Protein AF-A0A9W6FMS3-F1 (afdb_monomer)

Mea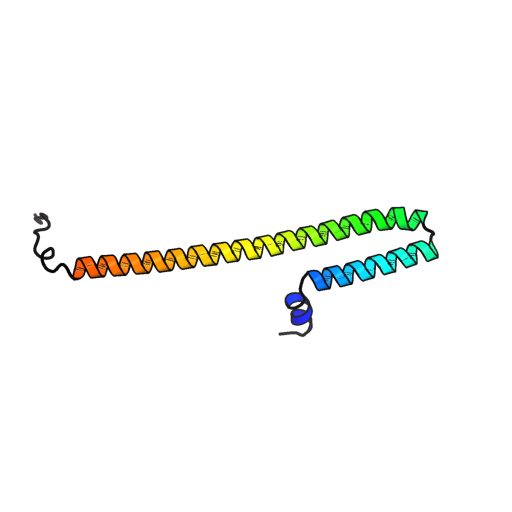n predicted aligned error: 15.92 Å

Sequence (109 aa):
MNWWEWLIYGAPWWLQAAGGAGLLIGAFVLLVRIFGLKTALQVGVPAAAIFAALVYGRRERQAGWNDAHAKGDRDADEAVERARAARYDADRRNADAGRLRDDDGYRRD

Structure (mmCIF, N/CA/C/O backbone):
data_AF-A0A9W6FMS3-F1
#
_entry.id   AF-A0A9W6FMS3-F1
#
loop_
_atom_site.group_PDB
_atom_site.id
_atom_site.type_symbol
_atom_site.label_atom_id
_atom_site.label_alt_id
_atom_site.label_comp_id
_atom_site.label_asym_id
_atom_site.label_entity_id
_atom_site.label_seq_id
_atom_site.pdbx_PDB_ins_code
_atom_site.Cartn_x
_atom_site.Cartn_y
_atom_site.Cartn_z
_atom_site.occupancy
_atom_site.B_iso_or_equiv
_atom_site.auth_seq_id
_atom_site.auth_comp_id
_atom_site.auth_asym_id
_atom_site.auth_atom_id
_atom_site.pdbx_PDB_model_num
ATOM 1 N N . MET A 1 1 ? 7.172 -24.762 -8.613 1.00 52.03 1 MET A N 1
ATOM 2 C CA . MET A 1 1 ? 6.439 -23.526 -8.284 1.00 52.03 1 MET A CA 1
ATOM 3 C C . MET A 1 1 ? 5.455 -23.876 -7.191 1.00 52.03 1 MET A C 1
ATOM 5 O O . MET A 1 1 ? 4.568 -24.694 -7.415 1.00 52.03 1 MET A O 1
ATOM 9 N N . ASN A 1 2 ? 5.705 -23.385 -5.987 1.00 70.75 2 ASN A N 1
ATOM 10 C CA . ASN A 1 2 ? 5.025 -23.825 -4.774 1.00 70.75 2 ASN A CA 1
ATOM 11 C C . ASN A 1 2 ? 3.691 -23.071 -4.632 1.00 70.75 2 ASN A C 1
ATOM 13 O O . ASN A 1 2 ? 3.592 -21.911 -5.023 1.00 70.75 2 ASN A O 1
ATOM 17 N N . TRP A 1 3 ? 2.651 -23.689 -4.067 1.00 66.50 3 TRP A N 1
ATOM 18 C CA . TRP A 1 3 ? 1.317 -23.067 -3.951 1.00 66.50 3 TRP A CA 1
ATOM 19 C C . TRP A 1 3 ? 1.327 -21.737 -3.167 1.00 66.50 3 TRP A C 1
ATOM 21 O O . TRP A 1 3 ? 0.569 -20.819 -3.474 1.00 66.50 3 TRP A O 1
ATOM 31 N N . TRP A 1 4 ? 2.254 -21.606 -2.214 1.00 57.09 4 TRP A N 1
ATOM 32 C CA . TRP A 1 4 ? 2.548 -20.367 -1.495 1.00 57.09 4 TRP A CA 1
ATOM 33 C C . TRP A 1 4 ? 3.087 -19.251 -2.396 1.00 57.09 4 TRP A C 1
ATOM 35 O O . TRP A 1 4 ? 2.714 -18.093 -2.230 1.00 57.09 4 TRP A O 1
ATOM 45 N N . GLU A 1 5 ? 3.927 -19.584 -3.377 1.00 61.94 5 GLU A N 1
ATOM 46 C CA . GLU A 1 5 ? 4.449 -18.614 -4.345 1.00 61.94 5 GLU A CA 1
ATOM 47 C C . GLU A 1 5 ? 3.332 -18.136 -5.275 1.00 61.94 5 GLU A C 1
ATOM 49 O O . GLU A 1 5 ? 3.247 -16.947 -5.556 1.00 61.94 5 GLU A O 1
ATOM 54 N N . TRP A 1 6 ? 2.415 -19.020 -5.679 1.00 62.81 6 TRP A N 1
ATOM 55 C CA . TRP A 1 6 ? 1.259 -18.643 -6.501 1.00 62.81 6 TRP A CA 1
ATOM 56 C C . TRP A 1 6 ? 0.296 -17.694 -5.770 1.00 62.81 6 TRP A C 1
ATOM 58 O O . TRP A 1 6 ? -0.182 -16.728 -6.356 1.00 62.81 6 TRP A O 1
ATOM 68 N N . LEU A 1 7 ? 0.060 -17.903 -4.473 1.00 61.38 7 LEU A N 1
ATOM 69 C CA . LEU A 1 7 ? -0.788 -17.023 -3.661 1.00 61.38 7 LEU A CA 1
ATOM 70 C C . LEU A 1 7 ? -0.135 -15.666 -3.368 1.00 61.38 7 LEU A C 1
ATOM 72 O O . LEU A 1 7 ? -0.826 -14.655 -3.303 1.00 61.38 7 LEU A O 1
ATOM 76 N N . ILE A 1 8 ? 1.187 -15.621 -3.197 1.00 58.81 8 ILE A N 1
ATOM 77 C CA . ILE A 1 8 ? 1.903 -14.379 -2.871 1.00 58.81 8 ILE A CA 1
ATOM 78 C C . ILE A 1 8 ? 2.206 -13.554 -4.129 1.00 58.81 8 ILE A C 1
ATOM 80 O O . ILE A 1 8 ? 2.061 -12.333 -4.091 1.00 58.81 8 ILE A O 1
ATOM 84 N N . TYR A 1 9 ? 2.586 -14.202 -5.234 1.00 55.62 9 TYR A N 1
ATOM 85 C CA . TYR A 1 9 ? 2.955 -13.535 -6.490 1.00 55.62 9 TYR A CA 1
ATOM 86 C C . TYR A 1 9 ? 1.806 -13.432 -7.500 1.00 55.62 9 TYR A C 1
ATOM 88 O O . TYR A 1 9 ? 1.850 -12.569 -8.372 1.00 55.62 9 TYR A O 1
ATOM 96 N N . GLY A 1 10 ? 0.774 -14.271 -7.387 1.00 54.88 10 GLY A N 1
ATOM 97 C CA . GLY A 1 10 ? -0.417 -14.221 -8.237 1.00 54.88 10 GLY A CA 1
ATOM 98 C C . GLY A 1 10 ? -1.560 -13.388 -7.660 1.00 54.88 10 GLY A C 1
ATOM 99 O O . GLY A 1 10 ? -2.422 -12.959 -8.422 1.00 54.88 10 GLY A O 1
ATOM 100 N N . ALA A 1 11 ? -1.584 -13.128 -6.344 1.00 59.66 11 ALA A N 1
ATOM 101 C CA . ALA A 1 11 ? -2.637 -12.322 -5.734 1.00 59.66 11 ALA A CA 1
ATOM 102 C C . ALA A 1 11 ? -2.385 -10.824 -5.974 1.00 59.66 11 ALA A C 1
ATOM 104 O O . ALA A 1 11 ? -1.410 -10.264 -5.461 1.00 59.66 11 ALA A O 1
ATOM 105 N N . PRO A 1 12 ? -3.288 -10.141 -6.692 1.00 67.00 12 PRO A N 1
ATOM 106 C CA . PRO A 1 12 ? -3.238 -8.700 -6.847 1.00 67.00 12 PRO A CA 1
ATOM 107 C C . PRO A 1 12 ? -3.184 -7.985 -5.492 1.00 67.00 12 PRO A C 1
ATOM 109 O O . PRO A 1 12 ? -3.854 -8.376 -4.534 1.00 67.00 12 PRO A O 1
ATOM 112 N N . TRP A 1 13 ? -2.457 -6.871 -5.424 1.00 69.81 13 TRP A N 1
ATOM 113 C CA . TRP A 1 13 ? -2.341 -6.052 -4.213 1.00 69.81 13 TRP A CA 1
ATOM 114 C C . TRP A 1 13 ? -3.698 -5.628 -3.627 1.00 69.81 13 TRP A C 1
ATOM 116 O O . TRP A 1 13 ? -3.814 -5.479 -2.412 1.00 69.81 13 TRP A O 1
ATOM 126 N N . TRP A 1 14 ? -4.730 -5.481 -4.466 1.00 71.38 14 TRP A N 1
ATOM 127 C CA . TRP A 1 14 ? -6.082 -5.128 -4.033 1.00 71.38 14 TRP A CA 1
ATOM 128 C C . TRP A 1 14 ? -6.751 -6.240 -3.214 1.00 71.38 14 TRP A C 1
ATOM 130 O O . TRP A 1 14 ? -7.489 -5.933 -2.284 1.00 71.38 14 TRP A O 1
ATOM 140 N N . LEU A 1 15 ? -6.448 -7.516 -3.483 1.00 78.19 15 LEU A N 1
ATOM 141 C CA . LEU A 1 15 ? -6.940 -8.660 -2.703 1.00 78.19 15 LEU A CA 1
ATOM 142 C C . LEU A 1 15 ? -6.273 -8.720 -1.325 1.00 78.19 15 LEU A C 1
ATOM 144 O O . LEU A 1 15 ? -6.944 -8.939 -0.319 1.00 78.19 15 LEU A O 1
ATOM 148 N N . GLN A 1 16 ? -4.967 -8.447 -1.259 1.00 74.00 16 GLN A N 1
ATOM 149 C CA . GLN A 1 16 ? -4.248 -8.341 0.015 1.00 74.00 16 GLN A CA 1
ATOM 150 C C . GLN A 1 16 ? -4.718 -7.123 0.826 1.00 74.00 16 GLN A C 1
ATOM 152 O O . GLN A 1 16 ? -4.899 -7.222 2.038 1.00 74.00 16 GLN A O 1
ATOM 157 N N . ALA A 1 17 ? -4.983 -5.993 0.162 1.00 81.12 17 ALA A N 1
ATOM 158 C CA . ALA A 1 17 ? -5.554 -4.809 0.797 1.00 81.12 17 ALA A CA 1
ATOM 159 C C . ALA A 1 17 ? -6.989 -5.060 1.294 1.00 81.12 17 ALA A C 1
ATOM 161 O O . ALA A 1 17 ? -7.316 -4.677 2.412 1.00 81.12 17 ALA A O 1
ATOM 162 N N . ALA A 1 18 ? -7.829 -5.752 0.519 1.00 83.88 18 ALA A N 1
ATOM 163 C CA . ALA A 1 18 ? -9.186 -6.109 0.931 1.00 83.88 18 ALA A CA 1
ATOM 164 C C . ALA A 1 18 ? -9.184 -7.071 2.131 1.00 83.88 18 ALA A C 1
ATOM 166 O O . ALA A 1 18 ? -9.906 -6.846 3.102 1.00 83.88 18 ALA A O 1
ATOM 167 N N . GLY A 1 19 ? -8.326 -8.097 2.108 1.00 86.31 19 GLY A N 1
ATOM 168 C CA . GLY A 1 19 ? -8.158 -9.023 3.230 1.00 86.31 19 GLY A CA 1
ATOM 169 C C . GLY A 1 19 ? -7.648 -8.328 4.496 1.00 86.31 19 GLY A C 1
ATOM 170 O O . GLY A 1 19 ? -8.199 -8.523 5.579 1.00 86.31 19 GLY A O 1
ATOM 171 N N . GLY A 1 20 ? -6.643 -7.457 4.357 1.00 83.44 20 GLY A N 1
ATOM 172 C CA . GLY A 1 20 ? -6.115 -6.656 5.463 1.00 83.44 20 GLY A CA 1
ATOM 173 C C . GLY A 1 20 ? -7.137 -5.671 6.037 1.00 83.44 20 GLY A C 1
ATOM 174 O O . GLY A 1 20 ? -7.252 -5.552 7.256 1.00 83.44 20 GLY A O 1
ATOM 175 N N . ALA A 1 21 ? -7.936 -5.025 5.182 1.00 86.31 21 ALA A N 1
ATOM 176 C CA . ALA A 1 21 ? -9.017 -4.140 5.608 1.00 86.31 21 ALA A CA 1
ATOM 177 C C . ALA A 1 21 ? -10.110 -4.908 6.366 1.00 86.31 21 ALA A C 1
ATOM 179 O O . ALA A 1 21 ? -10.561 -4.454 7.416 1.00 86.31 21 ALA A O 1
ATOM 180 N N . GLY A 1 22 ? -10.488 -6.098 5.887 1.00 89.81 22 GLY A N 1
ATOM 181 C CA . GLY A 1 22 ? -11.441 -6.972 6.574 1.00 89.81 22 GLY A CA 1
ATOM 182 C C . GLY A 1 22 ? -10.965 -7.375 7.973 1.00 89.81 22 GLY A C 1
ATOM 183 O O . GLY A 1 22 ? 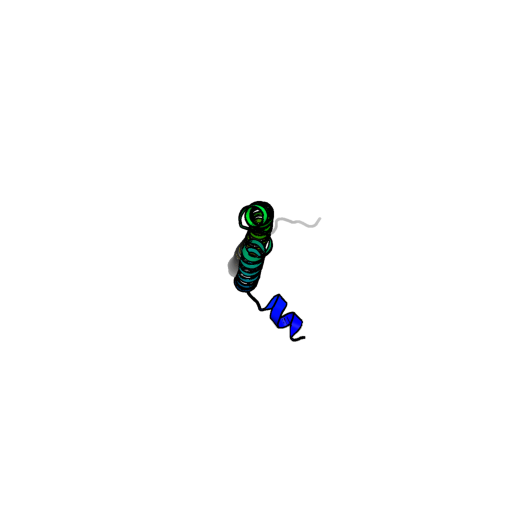-11.724 -7.269 8.937 1.00 89.81 22 GLY A O 1
ATOM 184 N N . LEU A 1 23 ? -9.690 -7.757 8.108 1.00 89.69 23 LEU A N 1
ATOM 185 C CA . LEU A 1 23 ? -9.076 -8.050 9.408 1.00 89.69 23 LEU A CA 1
ATOM 186 C C . LEU A 1 23 ? -9.068 -6.833 10.338 1.00 89.69 23 LEU A C 1
ATOM 188 O O . LEU A 1 23 ? -9.398 -6.966 11.515 1.00 89.69 23 LEU A O 1
ATOM 192 N N . LEU A 1 24 ? -8.739 -5.647 9.819 1.00 87.31 24 LEU A N 1
ATOM 193 C CA . LEU A 1 24 ? -8.762 -4.403 10.591 1.00 87.31 24 LEU A CA 1
ATOM 194 C C . LEU A 1 24 ? -10.157 -4.060 11.105 1.00 87.31 24 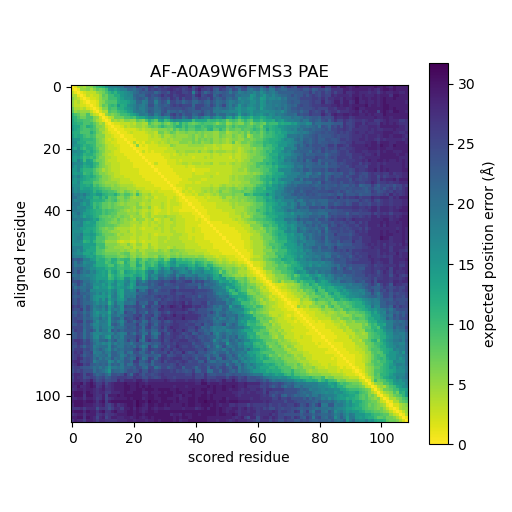LEU A C 1
ATOM 196 O O . LEU A 1 24 ? -10.302 -3.698 12.271 1.00 87.31 24 LEU A O 1
ATOM 200 N N . ILE A 1 25 ? -11.182 -4.208 10.265 1.00 89.06 25 ILE A N 1
ATOM 201 C CA . ILE A 1 25 ? -12.576 -3.982 10.660 1.00 89.06 25 ILE A CA 1
ATOM 202 C C . ILE A 1 25 ? -12.984 -4.990 11.739 1.00 89.06 25 ILE A C 1
ATOM 204 O O . ILE A 1 25 ? -13.538 -4.595 12.763 1.00 89.06 25 ILE A O 1
ATOM 208 N N . GLY A 1 26 ? -12.663 -6.276 11.560 1.00 89.81 26 GLY A N 1
ATOM 209 C CA . GLY A 1 26 ? -12.947 -7.310 12.558 1.00 89.81 26 GLY A CA 1
ATOM 210 C C . GLY A 1 26 ? -12.268 -7.037 13.904 1.00 89.81 26 GLY A C 1
ATOM 211 O O . GLY A 1 26 ? -12.913 -7.100 14.953 1.00 89.81 26 GLY A O 1
ATOM 212 N N . ALA A 1 27 ? -10.987 -6.660 13.881 1.00 85.75 27 ALA A N 1
ATOM 213 C CA . ALA A 1 27 ? -10.233 -6.281 15.073 1.00 85.75 27 ALA A CA 1
ATOM 214 C C . ALA A 1 27 ? -10.815 -5.029 15.747 1.00 85.75 27 ALA A C 1
ATOM 216 O O . ALA A 1 27 ? -10.929 -4.985 16.972 1.00 85.75 27 ALA A O 1
ATOM 217 N N . PHE A 1 28 ? -11.241 -4.033 14.966 1.00 86.69 28 PHE A N 1
ATOM 218 C CA . PHE A 1 28 ? -11.884 -2.829 15.486 1.00 86.69 28 PHE A CA 1
ATOM 219 C C . PHE A 1 28 ? -13.212 -3.148 16.182 1.00 86.69 28 PHE A C 1
ATOM 221 O O . PHE A 1 28 ? -13.439 -2.695 17.301 1.00 86.69 28 PHE A O 1
ATOM 228 N N . VAL A 1 29 ? -14.067 -3.976 15.572 1.00 91.19 29 VAL A N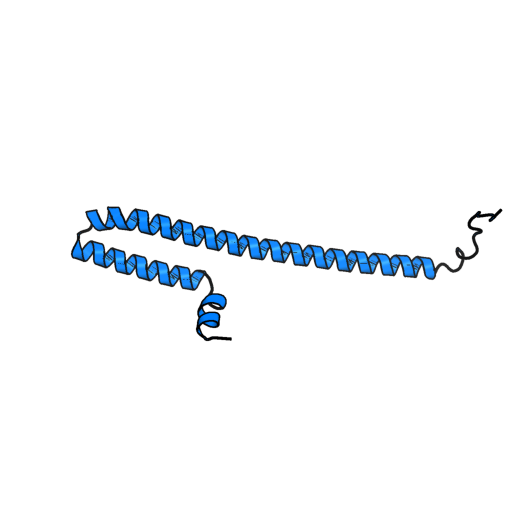 1
ATOM 229 C CA . VAL A 1 29 ? -15.337 -4.412 16.177 1.00 91.19 29 VAL A CA 1
ATOM 230 C C . VAL A 1 29 ? -15.093 -5.156 17.492 1.00 91.19 29 VAL A C 1
ATOM 232 O O . VAL A 1 29 ? -15.766 -4.882 18.487 1.00 91.19 29 VAL A O 1
ATOM 235 N N . LEU A 1 30 ? -14.097 -6.047 17.535 1.00 91.19 30 LEU A N 1
ATOM 236 C CA . LEU A 1 30 ? -13.690 -6.736 18.764 1.00 91.19 30 LEU A CA 1
ATOM 237 C C . LEU A 1 30 ? -13.201 -5.759 19.840 1.00 91.19 30 LEU A C 1
ATOM 239 O O . LEU A 1 30 ? -13.623 -5.861 20.993 1.00 91.19 30 LEU A O 1
ATOM 243 N N . LEU A 1 31 ? -12.372 -4.779 19.474 1.00 88.81 31 LEU A N 1
ATOM 244 C CA . LEU A 1 31 ? -11.905 -3.742 20.396 1.00 88.81 31 LEU A CA 1
ATOM 245 C C . LEU A 1 31 ? -13.068 -2.928 20.969 1.00 88.81 31 LEU A C 1
ATOM 247 O O . LEU A 1 31 ? -13.119 -2.723 22.181 1.00 88.81 31 LEU A O 1
ATOM 251 N N . VAL A 1 32 ? -14.030 -2.523 20.132 1.00 91.44 32 VAL A N 1
ATOM 252 C CA . VAL A 1 32 ? -15.242 -1.825 20.589 1.00 91.44 32 VAL A CA 1
ATOM 253 C C . VAL A 1 32 ? -16.029 -2.707 21.557 1.00 91.44 32 VAL A C 1
ATOM 255 O O . VAL A 1 32 ? -16.496 -2.224 22.587 1.00 91.44 32 VAL A O 1
ATOM 258 N N . ARG A 1 33 ? -16.161 -4.003 21.256 1.00 93.50 33 ARG A N 1
ATOM 259 C CA . ARG A 1 33 ? -16.969 -4.932 22.051 1.00 93.50 33 ARG A CA 1
ATOM 260 C C . ARG A 1 33 ? -16.364 -5.268 23.416 1.00 93.50 33 ARG A C 1
ATOM 262 O O . ARG A 1 33 ? -17.133 -5.536 24.341 1.00 93.50 33 ARG A O 1
ATOM 269 N N . ILE A 1 34 ? -15.034 -5.296 23.521 1.00 93.81 34 ILE A N 1
ATOM 270 C CA . ILE A 1 34 ? -14.301 -5.700 24.732 1.00 93.81 34 ILE A CA 1
ATOM 271 C C . ILE A 1 34 ? -13.910 -4.483 25.578 1.00 93.81 34 ILE A C 1
ATOM 273 O O . ILE A 1 34 ? 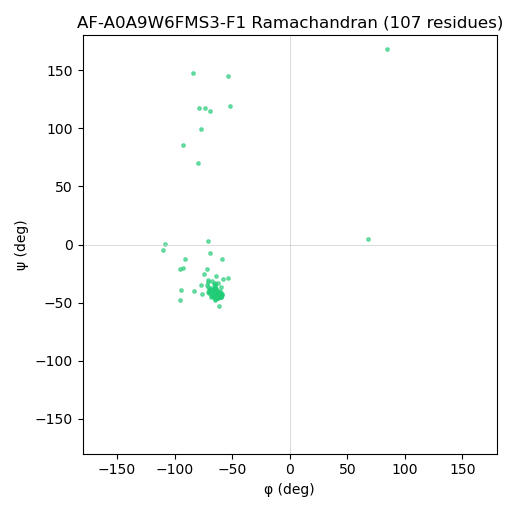-14.130 -4.480 26.785 1.00 93.81 34 ILE A O 1
ATOM 277 N N . PHE A 1 35 ? -13.347 -3.448 24.954 1.00 90.56 35 PHE A N 1
ATOM 278 C CA . PHE A 1 35 ? -12.748 -2.298 25.644 1.00 90.56 35 PHE A CA 1
ATOM 279 C C . PHE A 1 35 ? -13.556 -1.005 25.489 1.00 90.56 35 PHE A C 1
ATOM 281 O O . PHE A 1 35 ? -13.225 0.013 26.097 1.00 90.56 35 PHE A O 1
ATOM 288 N N . GLY A 1 36 ? -14.621 -1.030 24.687 1.00 89.12 36 GLY A N 1
ATOM 289 C CA . GLY A 1 36 ? -15.456 0.131 24.415 1.00 89.12 36 GLY A CA 1
ATOM 290 C C . GLY A 1 36 ? -14.920 1.023 23.294 1.00 89.12 36 GLY A C 1
ATOM 291 O O . GLY A 1 36 ? -13.787 0.909 22.821 1.00 89.12 36 GLY A O 1
ATOM 292 N N . LEU A 1 37 ? -15.772 1.953 22.861 1.00 88.69 37 LEU A N 1
ATOM 293 C CA . LEU A 1 37 ? -15.535 2.777 21.674 1.00 88.69 37 LEU A CA 1
ATOM 294 C C . LEU A 1 37 ? -14.323 3.711 21.811 1.00 88.69 37 LEU A C 1
ATOM 296 O O . LEU A 1 37 ? -13.604 3.938 20.842 1.00 88.69 37 LEU A O 1
ATOM 300 N N . LYS A 1 38 ? -14.070 4.236 23.014 1.00 89.44 38 LYS A N 1
ATOM 301 C CA . LYS A 1 38 ? -12.990 5.203 23.256 1.00 89.44 38 LYS A CA 1
ATOM 302 C C . LYS A 1 38 ? -11.609 4.580 23.023 1.00 89.44 38 LYS A C 1
ATOM 304 O O . LYS A 1 38 ? -10.800 5.150 22.295 1.00 89.44 38 LYS A O 1
ATOM 309 N N . THR A 1 39 ? -11.368 3.394 23.581 1.00 83.88 39 THR A N 1
ATOM 310 C CA . THR A 1 39 ? -10.111 2.652 23.397 1.00 83.88 39 THR A CA 1
ATOM 311 C C . THR A 1 39 ? -9.977 2.139 21.967 1.00 83.88 39 THR A C 1
ATOM 313 O O . THR A 1 39 ? -8.903 2.233 21.375 1.00 83.88 39 THR A O 1
ATOM 316 N N . ALA A 1 40 ? -11.078 1.674 21.369 1.00 82.81 40 ALA A N 1
ATOM 317 C CA . ALA A 1 40 ? -11.085 1.255 19.973 1.00 82.81 40 ALA A CA 1
ATOM 318 C C . ALA A 1 40 ? -10.709 2.395 19.019 1.00 82.81 40 ALA A C 1
ATOM 320 O O . ALA A 1 40 ? -9.940 2.170 18.095 1.00 82.81 40 ALA A O 1
ATOM 321 N N . LEU A 1 41 ? -11.179 3.623 19.252 1.00 84.88 41 LEU A N 1
ATOM 322 C CA . LEU A 1 41 ? -10.783 4.784 18.449 1.00 84.88 41 LEU A CA 1
ATOM 323 C C . LEU A 1 41 ? -9.313 5.163 18.663 1.00 84.88 41 LEU A C 1
ATOM 325 O O . LEU A 1 41 ? -8.607 5.404 17.687 1.00 84.88 41 LEU A O 1
ATOM 329 N N . GLN A 1 42 ? -8.830 5.165 19.910 1.00 81.75 42 GLN A N 1
ATOM 330 C CA . GLN A 1 42 ? -7.430 5.491 20.217 1.00 81.75 42 GLN A CA 1
ATOM 331 C C . GLN A 1 42 ? -6.431 4.544 19.546 1.00 81.75 42 GLN A C 1
ATOM 333 O O . GLN A 1 42 ? -5.369 4.993 19.128 1.00 81.75 42 GLN A O 1
ATOM 338 N N . VAL A 1 43 ? -6.761 3.256 19.433 1.00 76.94 43 VAL A N 1
ATOM 339 C CA . VAL A 1 43 ? -5.878 2.241 18.832 1.00 76.94 43 VAL A CA 1
ATOM 340 C C . VAL A 1 43 ? -6.186 2.028 17.347 1.00 76.94 43 VAL A C 1
ATOM 342 O O . VAL A 1 43 ? -5.284 1.886 16.524 1.00 76.94 43 VAL A O 1
ATOM 345 N N . GLY A 1 44 ? -7.464 2.037 16.981 1.00 75.56 44 GLY A N 1
ATOM 346 C CA . GLY A 1 44 ? -7.944 1.746 15.635 1.00 75.56 44 GLY A CA 1
ATOM 347 C C . GLY A 1 44 ? -7.606 2.828 14.619 1.00 75.56 44 GLY A C 1
ATOM 348 O O . GLY A 1 44 ? -7.225 2.497 13.502 1.00 75.56 44 GLY A O 1
ATOM 349 N N . VAL A 1 45 ? -7.682 4.109 14.997 1.00 78.25 45 VAL A N 1
ATOM 350 C CA . VAL A 1 45 ? -7.323 5.224 14.103 1.00 78.25 45 VAL A CA 1
ATOM 351 C C . VAL A 1 45 ? -5.846 5.169 13.680 1.00 78.25 45 VAL A C 1
ATOM 353 O O . VAL A 1 45 ? -5.593 5.158 12.474 1.00 78.25 45 VAL A O 1
ATOM 356 N N . PRO A 1 46 ? -4.857 5.078 14.594 1.00 78.62 46 PRO A N 1
ATOM 357 C CA . PRO A 1 46 ? -3.459 4.963 14.184 1.00 78.62 46 PRO A CA 1
ATOM 358 C C . PRO A 1 46 ? -3.168 3.654 13.439 1.00 78.62 46 PRO A C 1
ATOM 360 O O . PRO A 1 46 ? -2.426 3.675 12.459 1.00 78.62 46 PRO A O 1
ATOM 363 N N . ALA A 1 47 ? -3.787 2.531 13.823 1.00 75.88 47 ALA A N 1
ATOM 364 C CA . ALA A 1 47 ? -3.637 1.270 13.094 1.00 75.88 47 ALA A CA 1
ATOM 365 C C . ALA A 1 47 ? -4.155 1.367 11.646 1.00 75.88 47 ALA A C 1
ATOM 367 O O . ALA A 1 47 ? -3.485 0.919 10.713 1.00 75.88 47 ALA A O 1
ATOM 368 N N . ALA A 1 48 ? -5.309 2.008 11.442 1.00 77.12 48 ALA A N 1
ATOM 369 C CA . ALA A 1 48 ? -5.867 2.259 10.119 1.00 77.12 48 ALA A CA 1
ATOM 370 C C . ALA A 1 48 ? -4.989 3.213 9.295 1.00 77.12 48 ALA A C 1
ATOM 372 O O . ALA A 1 48 ? -4.789 2.976 8.106 1.00 77.12 48 ALA A O 1
ATOM 373 N N . ALA A 1 49 ? -4.417 4.250 9.916 1.00 78.69 49 ALA A N 1
ATOM 374 C CA . ALA A 1 49 ? -3.504 5.176 9.247 1.00 78.69 49 ALA A CA 1
ATOM 375 C C . ALA A 1 49 ? -2.216 4.479 8.772 1.00 78.69 49 ALA A C 1
ATOM 377 O O . ALA A 1 49 ? -1.808 4.655 7.624 1.00 78.69 49 ALA A O 1
ATOM 378 N N . ILE A 1 50 ? -1.610 3.634 9.616 1.00 83.00 50 ILE A N 1
ATOM 379 C CA . ILE A 1 50 ? -0.426 2.837 9.253 1.00 83.00 50 ILE A CA 1
ATOM 380 C C . ILE A 1 50 ? -0.760 1.882 8.103 1.00 83.00 50 ILE A C 1
ATOM 382 O O . ILE A 1 50 ? -0.014 1.789 7.129 1.00 83.00 50 ILE A O 1
ATOM 386 N N . PHE A 1 51 ? -1.901 1.199 8.181 1.00 81.00 51 PHE A N 1
ATOM 387 C CA . PHE A 1 51 ? -2.346 0.306 7.118 1.00 81.00 51 PHE A CA 1
ATOM 388 C C . PHE A 1 51 ? -2.574 1.042 5.795 1.00 81.00 51 PHE A C 1
ATOM 390 O O . PHE A 1 51 ? -2.094 0.595 4.754 1.00 81.00 51 PHE A O 1
ATOM 397 N N . ALA A 1 52 ? -3.239 2.198 5.834 1.00 77.12 52 ALA A N 1
ATOM 398 C CA . ALA A 1 52 ? -3.454 3.029 4.657 1.00 77.12 52 ALA A CA 1
ATOM 399 C C . ALA A 1 52 ? -2.123 3.469 4.029 1.00 77.12 52 ALA A C 1
ATOM 401 O O . ALA A 1 52 ? -1.970 3.359 2.814 1.00 77.12 52 ALA A O 1
ATOM 402 N N . ALA A 1 53 ? -1.141 3.879 4.839 1.00 78.25 53 ALA A N 1
ATOM 403 C CA . ALA A 1 53 ? 0.193 4.249 4.364 1.00 78.25 53 ALA A CA 1
ATOM 404 C C . ALA A 1 53 ? 0.924 3.073 3.689 1.00 78.25 53 ALA A C 1
ATOM 406 O O . ALA A 1 53 ? 1.531 3.244 2.632 1.00 78.25 53 ALA A O 1
ATOM 407 N N . LEU A 1 54 ? 0.826 1.861 4.246 1.00 77.75 54 LEU A N 1
ATOM 408 C CA . LEU A 1 54 ? 1.423 0.656 3.657 1.00 77.75 54 LEU A CA 1
ATOM 409 C C . LEU A 1 54 ? 0.766 0.269 2.324 1.00 77.75 54 LEU A C 1
ATOM 411 O O . LEU A 1 54 ? 1.461 -0.112 1.378 1.00 77.75 54 LEU A O 1
ATOM 415 N N . VAL A 1 55 ? -0.562 0.382 2.231 1.00 77.44 55 VAL A N 1
ATOM 416 C CA . VAL A 1 55 ? -1.311 0.112 0.995 1.00 77.44 55 VAL A CA 1
ATOM 417 C C . VAL A 1 55 ? -0.988 1.157 -0.075 1.00 77.44 55 VAL A C 1
ATOM 419 O O . VAL A 1 55 ? -0.712 0.784 -1.216 1.00 77.44 55 VAL A O 1
ATOM 422 N N . TYR A 1 56 ? -0.950 2.444 0.283 1.00 71.94 56 TYR A N 1
ATOM 423 C CA . TYR A 1 56 ? -0.572 3.520 -0.638 1.00 71.94 56 TYR A CA 1
ATOM 424 C C . TYR A 1 56 ? 0.867 3.372 -1.136 1.00 71.94 56 TYR A C 1
ATOM 426 O O . TYR A 1 56 ? 1.093 3.401 -2.343 1.00 71.94 56 TYR A O 1
ATOM 434 N N . GLY A 1 57 ? 1.824 3.101 -0.245 1.00 69.25 57 GLY A N 1
ATOM 435 C CA . GLY A 1 57 ? 3.219 2.886 -0.635 1.00 69.25 57 GLY A CA 1
ATOM 436 C C . GLY A 1 57 ? 3.408 1.672 -1.552 1.00 69.25 57 GLY A C 1
ATOM 437 O O . GLY A 1 57 ? 4.246 1.692 -2.454 1.00 69.25 57 GLY A O 1
ATOM 438 N N . ARG A 1 58 ? 2.607 0.608 -1.388 1.00 68.19 58 ARG A N 1
ATOM 439 C CA . ARG A 1 58 ? 2.596 -0.517 -2.340 1.00 68.19 58 ARG A CA 1
ATOM 440 C C . ARG A 1 58 ? 1.981 -0.140 -3.684 1.00 68.19 58 ARG A C 1
ATOM 442 O O . ARG A 1 58 ? 2.537 -0.520 -4.711 1.00 68.19 58 ARG A O 1
ATOM 449 N N . ARG A 1 59 ? 0.878 0.615 -3.685 1.00 65.94 59 ARG A N 1
ATOM 450 C CA . ARG A 1 59 ? 0.242 1.115 -4.911 1.00 65.94 59 ARG A CA 1
ATOM 451 C C . ARG A 1 59 ? 1.209 1.976 -5.723 1.00 65.94 59 ARG A C 1
ATOM 453 O O . ARG A 1 59 ? 1.294 1.785 -6.928 1.00 65.94 59 ARG A O 1
ATOM 460 N N . GLU A 1 60 ? 1.962 2.864 -5.079 1.00 59.25 60 GLU A N 1
ATOM 461 C CA . GLU A 1 60 ? 2.970 3.701 -5.743 1.00 59.25 60 GLU A CA 1
ATOM 462 C C . GLU A 1 60 ? 4.121 2.884 -6.327 1.00 59.25 60 GLU A C 1
ATOM 464 O O . GLU A 1 60 ? 4.524 3.124 -7.459 1.00 59.25 60 GLU A O 1
ATOM 469 N N . ARG A 1 61 ? 4.614 1.867 -5.612 1.00 59.59 61 ARG A N 1
ATOM 470 C CA . ARG A 1 61 ? 5.659 0.975 -6.142 1.00 59.59 61 ARG A CA 1
ATOM 471 C C . ARG A 1 61 ? 5.180 0.170 -7.344 1.00 59.59 61 ARG A C 1
ATOM 473 O O . ARG A 1 61 ? 5.936 -0.016 -8.289 1.00 59.59 61 ARG A O 1
ATOM 480 N N . GLN A 1 62 ? 3.933 -0.289 -7.325 1.00 57.44 62 GLN A N 1
ATOM 481 C CA . GLN A 1 62 ? 3.365 -1.068 -8.423 1.00 57.44 62 GLN A CA 1
ATOM 482 C C . GLN A 1 62 ? 2.984 -0.186 -9.621 1.00 57.44 62 GLN A C 1
ATOM 484 O O . GLN A 1 62 ? 3.175 -0.593 -10.763 1.00 57.44 62 GLN A O 1
ATOM 489 N N . ALA A 1 63 ? 2.526 1.045 -9.372 1.00 55.94 63 ALA A N 1
ATOM 490 C CA . ALA A 1 63 ? 2.317 2.052 -10.408 1.00 55.94 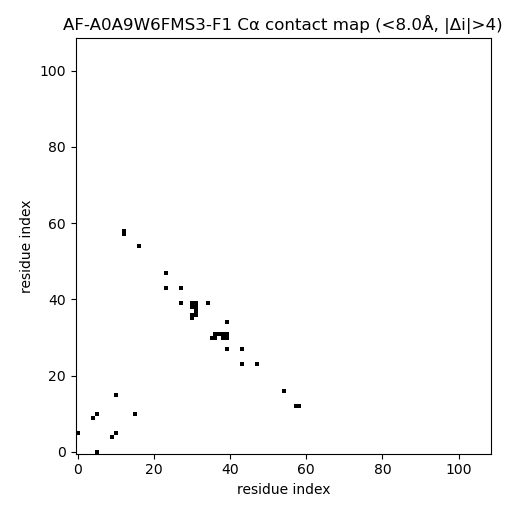63 ALA A CA 1
ATOM 491 C C . ALA A 1 63 ? 3.647 2.500 -11.033 1.00 55.94 63 ALA A C 1
ATOM 493 O O . ALA A 1 63 ? 3.755 2.531 -12.251 1.00 55.94 63 ALA A O 1
ATOM 494 N N . GLY A 1 64 ? 4.677 2.757 -10.221 1.00 56.00 64 GLY A N 1
ATOM 495 C CA . GLY A 1 64 ? 6.013 3.118 -10.696 1.00 56.00 64 GLY A CA 1
ATOM 496 C C . GLY A 1 64 ? 6.698 1.996 -11.479 1.00 56.00 64 GLY A C 1
ATOM 497 O O . GLY A 1 64 ? 7.409 2.271 -12.439 1.00 56.00 64 GLY A O 1
ATOM 498 N N . TRP A 1 65 ? 6.447 0.731 -11.129 1.00 53.56 65 TRP A N 1
ATOM 499 C CA . TRP A 1 65 ? 6.947 -0.415 -11.893 1.00 53.56 65 TRP A CA 1
ATOM 500 C C . TRP A 1 65 ? 6.247 -0.558 -13.250 1.00 53.56 65 TRP A C 1
ATOM 502 O O . TRP A 1 65 ? 6.917 -0.773 -14.257 1.00 53.56 65 TRP A O 1
ATOM 512 N N . ASN A 1 66 ? 4.926 -0.353 -13.301 1.00 57.31 66 ASN A N 1
ATOM 513 C CA . ASN A 1 66 ? 4.179 -0.318 -14.562 1.00 57.31 66 ASN A CA 1
ATOM 514 C C . ASN A 1 66 ? 4.608 0.854 -15.457 1.00 57.31 66 ASN A C 1
ATOM 516 O O . ASN A 1 66 ? 4.719 0.684 -16.667 1.00 57.31 66 ASN A O 1
ATOM 520 N N . ASP A 1 67 ? 4.881 2.023 -14.876 1.00 57.59 67 ASP A N 1
ATOM 521 C CA . ASP A 1 67 ? 5.316 3.208 -15.623 1.00 57.59 67 ASP A CA 1
ATOM 522 C C . ASP A 1 67 ? 6.753 3.046 -16.153 1.00 57.59 67 ASP A C 1
ATOM 524 O O . ASP A 1 67 ? 7.055 3.408 -17.291 1.00 57.59 67 ASP A O 1
ATOM 528 N N . ALA A 1 68 ? 7.630 2.400 -15.372 1.00 59.03 68 ALA A N 1
ATOM 529 C CA . ALA A 1 68 ? 8.970 2.015 -15.810 1.00 59.03 68 ALA A CA 1
ATOM 530 C C . ALA A 1 68 ? 8.937 0.973 -16.940 1.00 59.03 68 ALA A C 1
ATOM 532 O 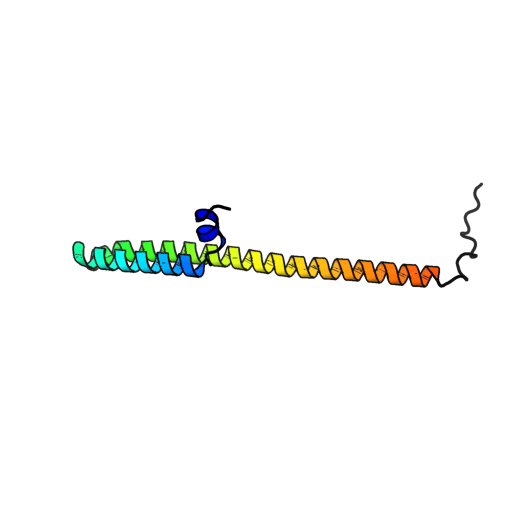O . ALA A 1 68 ? 9.694 1.104 -17.899 1.00 59.03 68 ALA A O 1
ATOM 533 N N . HIS A 1 69 ? 8.040 -0.016 -16.872 1.00 57.19 69 HIS A N 1
ATOM 534 C CA . HIS A 1 69 ? 7.838 -0.989 -17.951 1.00 57.19 69 HIS A CA 1
ATOM 535 C C . HIS A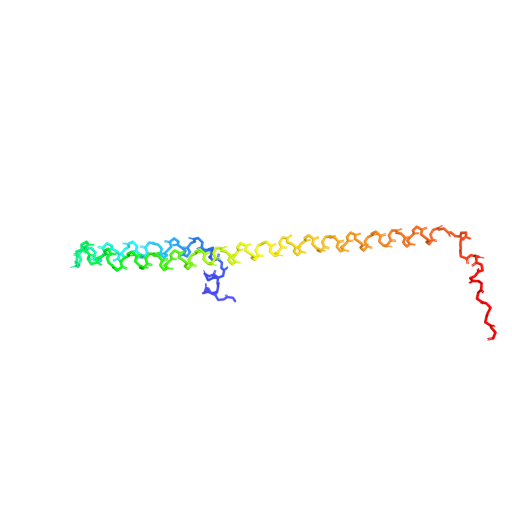 1 69 ? 7.308 -0.323 -19.225 1.00 57.19 69 HIS A C 1
ATOM 537 O O . HIS A 1 69 ? 7.882 -0.504 -20.291 1.00 57.19 69 HIS A O 1
ATOM 543 N N . ALA A 1 70 ? 6.289 0.533 -19.109 1.00 61.06 70 ALA A N 1
ATOM 544 C CA . ALA A 1 70 ? 5.734 1.264 -20.247 1.00 61.06 70 ALA A CA 1
ATOM 545 C C . ALA A 1 70 ? 6.736 2.248 -20.874 1.00 61.06 70 ALA A C 1
ATOM 547 O O . ALA A 1 70 ? 6.620 2.606 -22.048 1.00 61.06 70 ALA A O 1
ATOM 548 N N . LYS A 1 71 ? 7.702 2.746 -20.097 1.00 60.56 71 LYS A N 1
ATOM 549 C CA . LYS A 1 71 ? 8.824 3.525 -20.626 1.00 60.56 71 LYS A CA 1
ATOM 550 C C . LYS A 1 71 ? 9.859 2.626 -21.307 1.00 60.56 71 LYS A C 1
ATOM 552 O O . LYS A 1 71 ? 10.290 2.955 -22.403 1.00 60.56 71 LYS A O 1
ATOM 557 N N . GLY A 1 72 ? 10.190 1.483 -20.707 1.00 55.00 72 GLY A N 1
ATOM 558 C CA . GLY A 1 72 ? 11.097 0.492 -21.290 1.00 55.00 72 GLY A CA 1
ATOM 559 C C . GLY A 1 72 ? 10.610 -0.059 -22.632 1.00 55.00 72 GLY A C 1
ATOM 560 O O . GLY A 1 72 ? 11.403 -0.153 -23.562 1.00 55.00 72 GLY A O 1
ATOM 561 N N . ASP A 1 73 ? 9.314 -0.345 -22.762 1.00 68.12 73 ASP A N 1
ATOM 562 C CA . ASP A 1 73 ? 8.718 -0.815 -24.018 1.00 68.12 73 ASP A CA 1
ATOM 563 C C . ASP A 1 73 ? 8.809 0.259 -25.115 1.00 68.12 73 ASP A C 1
ATOM 565 O O . ASP A 1 73 ? 9.196 -0.034 -26.245 1.00 68.12 73 ASP A O 1
ATOM 569 N N . ARG A 1 74 ? 8.559 1.530 -24.767 1.00 66.12 74 ARG A N 1
ATOM 570 C CA . ARG A 1 74 ? 8.720 2.663 -25.696 1.00 66.12 74 ARG A CA 1
ATOM 571 C C . ARG A 1 74 ? 10.171 2.860 -26.132 1.00 66.12 74 ARG A C 1
ATOM 573 O O . ARG A 1 74 ? 10.422 3.043 -27.320 1.00 66.12 74 ARG A O 1
ATOM 580 N N . ASP A 1 75 ? 11.117 2.791 -25.198 1.00 61.16 75 ASP A N 1
ATOM 581 C CA . ASP A 1 75 ? 12.545 2.925 -25.505 1.00 61.16 75 ASP A CA 1
ATOM 582 C C . ASP A 1 75 ? 13.041 1.753 -26.380 1.00 61.16 75 ASP A C 1
ATOM 584 O O . ASP A 1 75 ? 13.895 1.939 -27.253 1.00 61.16 75 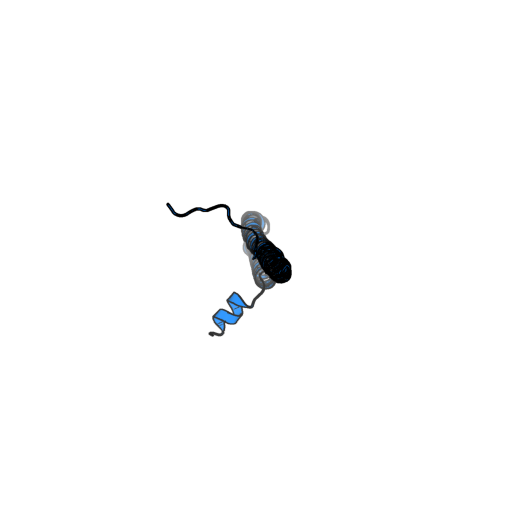ASP A O 1
ATOM 588 N N . ALA A 1 76 ? 12.492 0.548 -26.185 1.00 60.19 76 ALA A N 1
ATOM 589 C CA . ALA A 1 76 ? 12.791 -0.623 -27.005 1.00 60.19 76 ALA A CA 1
ATOM 590 C C . ALA A 1 76 ? 12.243 -0.483 -28.434 1.00 60.19 76 ALA A C 1
ATOM 592 O O . ALA A 1 76 ? 12.978 -0.738 -29.392 1.00 60.19 76 ALA A O 1
ATOM 593 N N . ASP A 1 77 ? 10.998 -0.028 -28.588 1.00 73.38 77 ASP A N 1
ATOM 594 C CA . ASP A 1 77 ? 10.394 0.235 -29.898 1.00 73.38 77 ASP A CA 1
ATOM 595 C C . ASP A 1 77 ? 11.172 1.314 -30.664 1.00 73.38 77 ASP A C 1
ATOM 597 O O . ASP A 1 77 ? 11.500 1.132 -31.840 1.00 73.38 77 ASP A O 1
ATOM 601 N N . GLU A 1 78 ? 11.576 2.391 -29.985 1.00 73.31 78 GLU A N 1
ATOM 602 C CA . GLU A 1 78 ? 12.368 3.466 -30.588 1.00 73.31 78 GLU A CA 1
ATOM 603 C C . GLU A 1 78 ? 13.762 2.978 -31.029 1.00 73.31 78 GLU A C 1
ATOM 605 O O . GLU A 1 78 ? 14.279 3.370 -32.081 1.00 73.31 78 GLU A O 1
ATOM 610 N N . ALA A 1 79 ? 14.380 2.074 -30.262 1.00 66.69 79 ALA A N 1
ATOM 611 C CA . ALA A 1 79 ? 15.647 1.451 -30.635 1.00 66.69 79 ALA A CA 1
ATOM 612 C C . ALA A 1 79 ? 15.505 0.532 -31.861 1.00 66.69 79 ALA A C 1
ATOM 614 O O . ALA A 1 79 ? 16.372 0.538 -32.743 1.00 66.69 79 ALA A O 1
ATOM 615 N N . VAL A 1 80 ? 14.409 -0.231 -31.952 1.00 77.88 80 VAL A N 1
ATOM 616 C CA . VAL A 1 80 ? 14.099 -1.070 -33.121 1.00 77.88 80 VAL A CA 1
ATOM 617 C C . VAL A 1 80 ? 13.852 -0.207 -34.355 1.00 77.88 80 VAL A C 1
ATOM 619 O O . VAL A 1 80 ? 14.347 -0.530 -35.439 1.00 77.88 80 VAL A O 1
ATOM 622 N N . GLU A 1 81 ? 13.135 0.903 -34.209 1.00 79.00 81 GLU A N 1
ATOM 623 C CA . GLU A 1 81 ? 12.858 1.829 -35.303 1.00 79.00 81 GLU A CA 1
ATOM 624 C C . GLU A 1 81 ? 14.136 2.520 -35.795 1.00 79.00 81 GLU A C 1
ATOM 626 O O . GLU A 1 81 ? 14.408 2.516 -36.999 1.00 79.00 81 GLU A O 1
ATOM 631 N N . ARG A 1 82 ? 15.005 2.982 -34.884 1.00 74.19 82 ARG A N 1
ATOM 632 C CA . ARG A 1 82 ? 16.342 3.495 -35.236 1.00 74.19 82 ARG A CA 1
ATOM 633 C C . ARG A 1 82 ? 17.191 2.456 -35.963 1.00 74.19 82 ARG A C 1
ATOM 635 O O . ARG A 1 82 ? 17.841 2.785 -36.954 1.00 74.19 82 ARG A O 1
ATOM 642 N N . ALA A 1 83 ? 17.168 1.201 -35.519 1.00 74.06 83 ALA A N 1
ATOM 643 C CA . ALA A 1 83 ? 17.893 0.126 -36.190 1.00 74.06 83 ALA A CA 1
ATOM 644 C C . ALA A 1 83 ? 17.338 -0.158 -37.597 1.00 74.06 83 ALA A C 1
ATOM 646 O O . ALA A 1 83 ? 18.112 -0.392 -38.527 1.00 74.06 83 ALA A O 1
ATOM 647 N N . ARG A 1 84 ? 16.012 -0.106 -37.787 1.00 79.75 84 ARG A N 1
ATOM 648 C CA . ARG A 1 84 ? 15.382 -0.237 -39.112 1.00 79.75 84 ARG A CA 1
ATOM 649 C C . ARG A 1 84 ? 15.733 0.931 -40.025 1.00 79.75 84 ARG A C 1
ATOM 651 O O . ARG A 1 84 ? 16.104 0.692 -41.170 1.00 79.75 84 ARG A O 1
ATOM 658 N N . ALA A 1 85 ? 15.676 2.161 -39.522 1.00 78.00 85 ALA A N 1
ATOM 659 C CA . ALA A 1 85 ? 16.047 3.352 -40.277 1.00 78.00 85 ALA A CA 1
ATOM 660 C C . ALA A 1 85 ? 17.520 3.309 -40.710 1.00 78.00 85 ALA A C 1
ATOM 662 O O . ALA A 1 85 ? 17.829 3.600 -41.862 1.00 78.00 85 ALA A O 1
ATOM 663 N N . ALA A 1 86 ? 18.422 2.866 -39.827 1.00 74.88 86 ALA A N 1
ATOM 664 C CA . ALA A 1 86 ? 19.837 2.703 -40.149 1.00 74.88 86 ALA A CA 1
ATOM 665 C C . ALA A 1 86 ? 20.078 1.640 -41.231 1.00 74.88 86 ALA A C 1
ATOM 667 O O . ALA A 1 86 ? 20.898 1.852 -42.121 1.00 74.88 86 ALA A O 1
ATOM 668 N N . ARG A 1 87 ? 19.347 0.516 -41.188 1.00 75.69 87 ARG A N 1
ATOM 669 C CA . ARG A 1 87 ? 19.396 -0.509 -42.245 1.00 75.69 87 ARG A CA 1
ATOM 670 C C . ARG A 1 87 ? 18.876 0.033 -43.570 1.00 75.69 87 ARG A C 1
ATOM 672 O O . ARG A 1 87 ? 19.548 -0.117 -44.577 1.00 75.69 87 ARG A O 1
ATOM 679 N N . TYR A 1 88 ? 17.740 0.724 -43.550 1.00 81.88 88 TYR A N 1
ATOM 680 C CA . TYR A 1 88 ? 17.160 1.318 -44.750 1.00 81.88 88 TYR A CA 1
ATOM 681 C C . TYR A 1 88 ? 18.080 2.371 -45.382 1.00 81.88 88 TYR A C 1
ATOM 683 O O . TYR A 1 88 ? 18.255 2.395 -46.597 1.00 81.88 88 TYR A O 1
ATOM 691 N N . ASP A 1 89 ? 18.710 3.227 -44.575 1.00 80.69 89 ASP A N 1
ATOM 692 C CA . ASP A 1 89 ? 19.672 4.208 -45.078 1.00 80.69 89 ASP A CA 1
ATOM 693 C C . ASP A 1 89 ? 20.959 3.549 -45.603 1.00 80.69 89 ASP A C 1
ATOM 695 O O . ASP A 1 89 ? 21.496 3.979 -46.625 1.00 80.69 89 ASP A O 1
ATOM 699 N N . ALA A 1 90 ? 21.435 2.482 -44.953 1.00 73.31 90 ALA A N 1
ATOM 700 C CA . ALA A 1 90 ? 22.556 1.690 -45.453 1.00 73.31 90 ALA A CA 1
ATOM 701 C C . ALA A 1 90 ? 22.218 1.013 -46.792 1.00 73.31 90 ALA A C 1
ATOM 703 O O . ALA A 1 90 ? 23.009 1.099 -47.728 1.00 73.31 90 ALA A O 1
ATOM 704 N N . ASP A 1 91 ? 21.032 0.416 -46.919 1.00 79.56 91 ASP A N 1
ATOM 705 C CA . ASP A 1 91 ? 20.552 -0.188 -48.165 1.00 79.56 91 ASP A CA 1
ATOM 706 C C . ASP A 1 91 ? 20.407 0.865 -49.269 1.00 79.56 91 ASP A C 1
ATOM 708 O O . ASP A 1 91 ? 20.836 0.637 -50.399 1.00 79.56 91 ASP A O 1
ATOM 712 N N . ARG A 1 92 ? 19.893 2.058 -48.943 1.00 75.94 92 ARG A N 1
ATOM 713 C CA . ARG A 1 92 ? 19.801 3.185 -49.881 1.00 75.94 92 ARG A CA 1
ATOM 714 C C . ARG A 1 92 ? 21.177 3.640 -50.366 1.00 75.94 92 ARG A C 1
ATOM 716 O O . ARG A 1 92 ? 21.343 3.887 -51.556 1.00 75.94 92 ARG A O 1
ATOM 723 N N . ARG A 1 93 ? 22.163 3.736 -49.467 1.00 70.75 93 ARG A N 1
ATOM 724 C CA . ARG A 1 93 ? 23.553 4.068 -49.823 1.00 70.75 93 ARG A CA 1
ATOM 725 C C . ARG A 1 93 ? 24.216 2.974 -50.657 1.00 70.75 93 ARG A C 1
ATOM 727 O O . ARG A 1 93 ? 24.931 3.299 -51.595 1.00 70.75 93 ARG A O 1
ATOM 734 N N . ASN A 1 94 ? 23.957 1.704 -50.353 1.00 67.88 94 ASN A N 1
ATOM 735 C CA . ASN A 1 94 ? 24.491 0.570 -51.109 1.00 67.88 94 ASN A CA 1
ATOM 736 C C . ASN A 1 94 ? 23.847 0.429 -52.498 1.00 67.88 94 ASN A C 1
ATOM 738 O O . ASN A 1 94 ? 24.505 -0.026 -53.430 1.00 67.88 94 ASN A O 1
ATOM 742 N N . ALA A 1 95 ? 22.581 0.825 -52.654 1.00 68.38 95 ALA A N 1
ATOM 743 C CA . ALA A 1 95 ? 21.888 0.842 -53.942 1.00 68.38 95 ALA A CA 1
ATOM 744 C C . ALA A 1 95 ? 22.387 1.960 -54.881 1.00 68.38 95 ALA A C 1
ATOM 746 O O . ALA A 1 95 ? 22.230 1.854 -56.098 1.00 68.38 95 ALA A O 1
ATOM 747 N N . ASP A 1 96 ? 23.024 3.003 -54.341 1.00 64.75 96 ASP A N 1
ATOM 748 C CA . ASP A 1 96 ? 23.637 4.101 -55.097 1.00 64.75 96 ASP A CA 1
ATOM 749 C C . ASP A 1 96 ? 25.020 3.679 -55.646 1.00 64.75 96 ASP A C 1
ATOM 751 O O . ASP A 1 96 ? 26.082 4.146 -55.228 1.00 64.75 96 ASP A O 1
ATOM 755 N N . ALA A 1 97 ? 25.013 2.771 -56.629 1.00 57.44 97 ALA A N 1
ATOM 756 C CA . ALA A 1 97 ? 26.212 2.187 -57.248 1.00 57.44 97 ALA A CA 1
ATOM 757 C C . ALA A 1 97 ? 27.172 3.215 -57.896 1.00 57.44 97 ALA A C 1
ATOM 759 O O . ALA A 1 97 ? 28.307 2.875 -58.230 1.00 57.44 97 ALA A O 1
ATOM 760 N N . GLY A 1 98 ? 26.739 4.470 -58.070 1.00 59.84 98 GLY A N 1
ATOM 761 C CA . GLY A 1 98 ? 27.541 5.554 -58.642 1.00 59.84 98 GLY A CA 1
ATOM 762 C C . GLY A 1 98 ? 28.617 6.132 -57.713 1.00 59.84 98 GLY A C 1
ATOM 763 O O . GLY A 1 98 ? 29.615 6.626 -58.223 1.00 59.84 98 GLY A O 1
ATOM 764 N N . ARG A 1 99 ? 28.465 6.043 -56.379 1.00 56.31 99 ARG A N 1
ATOM 765 C CA . ARG A 1 99 ? 29.408 6.659 -55.412 1.00 56.31 99 ARG A CA 1
ATOM 766 C C . ARG A 1 99 ? 30.553 5.761 -54.956 1.00 56.31 99 ARG A C 1
ATOM 768 O O . ARG A 1 99 ? 31.510 6.242 -54.364 1.00 56.31 99 ARG A O 1
ATOM 775 N N . LEU A 1 100 ? 30.494 4.459 -55.236 1.00 56.12 100 LEU A N 1
ATOM 776 C CA . LEU A 1 100 ? 31.580 3.520 -54.907 1.00 56.12 100 LEU A CA 1
ATOM 777 C C . LEU A 1 100 ? 32.845 3.742 -55.756 1.00 56.12 100 LEU A C 1
ATOM 779 O O . LEU A 1 100 ? 33.863 3.096 -55.523 1.00 56.12 100 LEU A O 1
ATOM 783 N N . ARG A 1 101 ? 32.763 4.616 -56.765 1.00 58.50 101 ARG A N 1
ATOM 784 C CA . ARG A 1 101 ? 33.853 4.957 -57.681 1.00 58.50 101 ARG A CA 1
ATOM 785 C C . ARG A 1 101 ? 34.421 6.359 -57.447 1.00 58.50 101 ARG A C 1
ATOM 787 O O . ARG A 1 101 ? 35.325 6.754 -58.180 1.00 58.50 101 ARG A O 1
ATOM 794 N N . ASP A 1 102 ? 33.891 7.089 -56.468 1.00 62.97 102 ASP A N 1
ATOM 795 C CA . ASP A 1 102 ? 34.438 8.383 -56.083 1.00 62.97 102 ASP A CA 1
ATOM 796 C C . ASP A 1 102 ? 35.742 8.135 -55.318 1.00 62.97 102 ASP A C 1
ATOM 798 O O . ASP A 1 102 ? 35.761 7.457 -54.291 1.00 62.97 102 ASP A O 1
ATOM 802 N N . ASP A 1 103 ? 36.837 8.630 -55.892 1.00 63.38 103 ASP A N 1
ATOM 803 C CA . ASP A 1 103 ? 38.177 8.614 -55.312 1.00 63.38 103 ASP A CA 1
ATOM 804 C C . ASP A 1 103 ? 38.107 9.213 -53.898 1.00 63.38 103 ASP A C 1
ATOM 806 O O . ASP A 1 103 ? 37.695 10.362 -53.723 1.00 63.38 103 ASP A O 1
ATOM 810 N N . ASP A 1 104 ? 38.470 8.430 -52.879 1.00 67.81 104 ASP A N 1
ATOM 811 C CA . ASP A 1 104 ? 38.424 8.848 -51.473 1.00 67.81 104 ASP A CA 1
ATOM 812 C C . ASP A 1 104 ? 39.506 9.891 -51.135 1.00 67.81 104 ASP A C 1
ATOM 814 O O . ASP A 1 104 ? 39.631 10.327 -49.987 1.00 67.81 104 ASP A O 1
ATOM 818 N N . GLY A 1 105 ? 40.276 10.323 -52.142 1.00 66.12 105 GLY A N 1
ATOM 819 C CA . GLY A 1 105 ? 41.314 11.339 -52.034 1.00 66.12 105 GLY A CA 1
ATOM 820 C C . GLY A 1 105 ? 42.503 10.879 -51.195 1.00 66.12 105 GLY A C 1
ATOM 821 O O . GLY A 1 105 ? 43.419 11.670 -50.952 1.00 66.12 105 GLY A O 1
ATOM 822 N N . TYR A 1 106 ? 42.516 9.619 -50.751 1.00 58.34 106 TYR A N 1
ATOM 823 C CA . TYR A 1 106 ? 43.515 9.094 -49.841 1.00 58.34 106 TYR A CA 1
ATOM 824 C C . TYR A 1 106 ? 44.660 8.470 -50.640 1.00 58.34 106 TYR A C 1
ATOM 826 O O . TYR A 1 106 ? 44.724 7.264 -50.885 1.00 58.34 106 TYR A O 1
ATOM 834 N N . ARG A 1 107 ? 45.627 9.302 -51.043 1.00 61.66 107 ARG A N 1
ATOM 835 C CA . ARG A 1 107 ? 46.926 8.791 -51.495 1.00 61.66 107 ARG A CA 1
ATOM 836 C C . ARG A 1 107 ? 47.660 8.216 -50.289 1.00 61.66 107 ARG A C 1
ATOM 838 O O . ARG A 1 107 ? 47.985 8.947 -49.365 1.00 61.66 107 ARG A O 1
ATOM 845 N N . ARG A 1 108 ? 47.887 6.902 -50.307 1.00 63.75 108 ARG A N 1
ATOM 846 C CA . ARG A 1 108 ? 48.840 6.235 -49.416 1.00 63.75 108 ARG A CA 1
ATOM 847 C C . ARG A 1 108 ? 50.238 6.505 -49.962 1.00 63.75 108 ARG A C 1
ATOM 849 O O . ARG A 1 108 ? 50.619 5.895 -50.961 1.00 63.75 108 ARG A O 1
ATOM 856 N N . ASP A 1 109 ? 50.921 7.470 -49.368 1.00 63.50 109 ASP A N 1
ATOM 857 C CA . ASP A 1 109 ? 52.360 7.692 -49.498 1.00 63.50 109 ASP A CA 1
ATOM 858 C C . ASP A 1 109 ? 53.164 6.800 -48.537 1.00 63.50 109 ASP A C 1
ATOM 860 O O . ASP A 1 109 ? 52.666 6.480 -47.432 1.00 63.50 109 ASP A O 1
#

Radius of gyration: 31.04 Å; Cα contacts (8 Å, |Δi|>4): 20; chains: 1; bounding box: 69×35×84 Å

Foldseek 3Di:
DDPVCCCVVVDPLVNVLVVVVVVLVVVLVVCCVPVNDVRSCVPSVVVVVVSVVVSVVVVVVVVVVVVVVVVVVVVVVVVVVVVVVVVVVVVVVVVPPVCVPPDPPDDDD

Organism: Xanthobacter flavus (NCBI:txid281)

pLDDT: mean 72.33, std 11.54, range [52.03, 93.81]

Secondary structure (DSSP, 8-state):
--HHHHHHHHS-HHHHHHHHHHHHHHHHHHHHHHH-HHHHHHHHHHHHHHHHHHHHHHHHHHHHHHHHHHHHHHHHHHHHHHHHHHHHHHHHHHH-TTGGGS-------

Solvent-accessible surface area (backbone atoms only — not comparable to full-atom values): 6213 Å² total; per-residue (Å²): 137,54,73,67,53,50,56,65,74,65,50,54,70,66,58,56,48,50,53,52,50,53,50,50,53,52,51,38,53,49,33,32,72,74,65,31,62,69,54,22,49,69,53,39,52,58,52,50,51,54,49,51,51,53,52,50,56,49,51,52,53,54,51,51,50,53,51,51,48,60,46,49,52,50,56,48,51,52,50,53,50,51,53,50,51,51,50,52,51,49,52,54,56,65,68,45,71,77,61,82,73,58,79,85,79,74,77,86,127